Protein AF-A0AB38CZT7-F1 (afdb_monomer)

Radius of gyration: 13.35 Å; Cα contacts (8 Å, |Δi|>4): 148; chains: 1; bounding box: 28×31×40 Å

Foldseek 3Di:
DDPPFLWDKQDPPPPPVVPVFDFFRDRLGPDTLPPFDWAFLPDVVNPGDPDPQGTTGHHPVVNCCDVPVQKHWDQDPVRMIIIGHNDSDDDRDD

Organism: NCBI:txid1185650

Structure (mmCIF, N/CA/C/O backbone):
data_AF-A0AB38CZT7-F1
#
_entry.id   AF-A0AB38CZT7-F1
#
loop_
_atom_site.group_PDB
_atom_site.id
_atom_site.type_symbol
_atom_site.label_atom_id
_atom_site.label_alt_id
_atom_site.label_comp_id
_atom_site.label_asym_id
_atom_site.label_entity_id
_atom_site.label_seq_id
_atom_site.pdbx_PDB_ins_code
_atom_site.Cartn_x
_atom_site.Cartn_y
_atom_site.Cartn_z
_atom_site.occupancy
_atom_site.B_iso_or_equiv
_atom_site.auth_seq_id
_atom_site.auth_comp_id
_atom_site.auth_asym_id
_atom_site.auth_atom_id
_atom_site.pdbx_PDB_model_num
ATOM 1 N N . MET A 1 1 ? 4.112 19.733 -20.631 1.00 42.00 1 MET A N 1
ATOM 2 C CA . MET A 1 1 ? 4.088 19.901 -19.166 1.00 42.00 1 MET A CA 1
ATOM 3 C C . MET A 1 1 ? 2.658 20.167 -18.732 1.00 42.00 1 MET A C 1
ATOM 5 O O . MET A 1 1 ? 2.073 21.084 -19.278 1.00 42.00 1 MET A O 1
ATOM 9 N N . ASP A 1 2 ? 2.130 19.338 -17.829 1.00 39.62 2 ASP A N 1
ATOM 10 C CA . ASP A 1 2 ? 1.063 19.597 -16.837 1.00 39.62 2 ASP A CA 1
ATOM 11 C C . ASP A 1 2 ? 0.280 18.290 -16.600 1.00 39.62 2 ASP A C 1
ATOM 13 O O . ASP A 1 2 ? -0.685 17.963 -17.284 1.00 39.62 2 ASP A O 1
ATOM 17 N N . ARG A 1 3 ? 0.785 17.480 -15.660 1.00 36.97 3 ARG A N 1
ATOM 18 C CA . ARG A 1 3 ? 0.171 16.230 -15.185 1.00 36.97 3 ARG A CA 1
ATOM 19 C C . ARG A 1 3 ? -0.584 16.511 -13.885 1.00 36.97 3 ARG A C 1
ATOM 21 O O . ARG A 1 3 ? -0.218 15.980 -12.832 1.00 36.97 3 ARG A O 1
ATOM 28 N N . ARG A 1 4 ? -1.608 17.364 -13.932 1.00 40.72 4 ARG A N 1
ATOM 29 C CA . ARG A 1 4 ? -2.534 17.557 -12.807 1.00 40.72 4 ARG A CA 1
ATOM 30 C C . ARG A 1 4 ? -3.369 16.289 -12.594 1.00 40.72 4 ARG A C 1
ATOM 32 O O . ARG A 1 4 ? -4.474 16.143 -13.089 1.00 40.72 4 ARG A O 1
ATOM 39 N N . ILE A 1 5 ? -2.776 15.342 -11.872 1.00 49.50 5 ILE A N 1
ATOM 40 C CA . ILE A 1 5 ? -3.461 14.231 -11.212 1.00 49.50 5 ILE A CA 1
ATOM 41 C C . ILE A 1 5 ? -4.143 14.837 -9.976 1.00 49.50 5 ILE A C 1
ATOM 43 O O . ILE A 1 5 ? -3.461 15.577 -9.261 1.00 49.50 5 ILE A O 1
ATOM 47 N N . PRO A 1 6 ? -5.419 14.555 -9.673 1.00 49.69 6 PRO A N 1
ATOM 48 C CA . PRO A 1 6 ? -5.980 14.863 -8.361 1.00 49.69 6 PRO A CA 1
ATOM 49 C C . PRO A 1 6 ? -5.228 14.017 -7.322 1.00 49.69 6 PRO A C 1
ATOM 51 O O . PRO A 1 6 ? -5.502 12.836 -7.117 1.00 49.69 6 PRO A O 1
ATOM 54 N N . ARG A 1 7 ? -4.157 14.595 -6.767 1.00 56.59 7 ARG A N 1
ATOM 55 C CA . ARG A 1 7 ? -3.219 13.940 -5.853 1.00 56.59 7 ARG A CA 1
ATOM 56 C C . ARG A 1 7 ? -3.835 13.920 -4.468 1.00 56.59 7 ARG A C 1
ATOM 58 O O . ARG A 1 7 ? -4.012 14.976 -3.867 1.00 56.59 7 ARG A O 1
ATOM 65 N N . VAL A 1 8 ? -4.066 12.732 -3.927 1.00 67.94 8 VAL A N 1
ATOM 66 C CA . VAL A 1 8 ? -4.300 12.593 -2.491 1.00 67.94 8 VAL A CA 1
ATOM 67 C C . VAL A 1 8 ? -2.992 12.122 -1.881 1.00 67.94 8 VAL A C 1
ATOM 69 O O . VAL A 1 8 ? -2.570 10.981 -2.054 1.00 67.94 8 VAL A O 1
ATOM 72 N N . THR A 1 9 ? -2.287 13.026 -1.213 1.00 63.78 9 THR A N 1
ATOM 73 C CA . THR A 1 9 ? -1.032 12.676 -0.547 1.00 63.78 9 THR A CA 1
ATOM 74 C C . THR A 1 9 ? -1.342 11.982 0.770 1.00 63.78 9 THR A C 1
ATOM 76 O O . THR A 1 9 ? -2.010 12.563 1.628 1.00 63.78 9 THR A O 1
ATOM 79 N N . ALA A 1 10 ? -0.801 10.788 0.982 1.00 65.44 10 ALA A N 1
ATOM 80 C CA . ALA A 1 10 ? -0.730 10.194 2.307 1.00 65.44 10 ALA A CA 1
ATOM 81 C C . ALA A 1 10 ? 0.401 10.858 3.101 1.00 65.44 10 ALA A C 1
ATOM 83 O O . ALA A 1 10 ? 1.476 10.293 3.335 1.00 65.44 10 ALA A O 1
ATOM 84 N N . ARG A 1 11 ? 0.165 12.101 3.517 1.00 62.25 11 ARG A N 1
ATOM 85 C CA . ARG A 1 11 ? 0.960 12.701 4.587 1.00 62.25 11 ARG A CA 1
ATOM 86 C C . ARG A 1 11 ? 0.550 12.024 5.898 1.00 62.25 11 ARG A C 1
ATOM 88 O O . ARG A 1 11 ? -0.605 11.608 6.015 1.00 62.25 11 ARG A O 1
ATOM 95 N N . PRO A 1 12 ? 1.465 11.869 6.866 1.00 54.88 12 PRO A N 1
ATOM 96 C CA . PRO A 1 12 ? 1.056 11.561 8.229 1.00 54.88 12 PRO A CA 1
ATOM 97 C C . PRO A 1 12 ? -0.078 12.514 8.619 1.00 54.88 12 PRO A C 1
ATOM 99 O O . PRO A 1 12 ? 0.006 13.712 8.332 1.00 54.88 12 PRO A O 1
ATOM 102 N N . VAL A 1 13 ? -1.154 11.986 9.201 1.00 52.12 13 VAL A N 1
ATOM 103 C CA . VAL A 1 13 ? -2.222 12.821 9.764 1.00 52.12 13 VAL A CA 1
ATOM 104 C C . VAL A 1 13 ? -1.571 13.869 10.685 1.00 52.12 13 VAL A C 1
ATOM 106 O O . VAL A 1 13 ? -0.798 13.475 11.563 1.00 52.12 13 VAL A O 1
ATOM 109 N N . PRO A 1 14 ? -1.820 15.182 10.493 1.00 47.34 14 PRO A N 1
ATOM 110 C CA . PRO A 1 14 ? -1.045 16.244 11.145 1.00 47.34 14 PRO A CA 1
ATOM 111 C C . PRO A 1 14 ? -1.057 16.248 12.681 1.00 47.34 14 PRO A C 1
ATOM 113 O O . PRO A 1 14 ? -0.303 17.012 13.272 1.00 47.34 14 PRO A O 1
ATOM 116 N N . TRP A 1 15 ? -1.888 15.432 13.340 1.00 45.81 15 TRP A N 1
ATOM 117 C CA . TRP A 1 15 ? -2.097 15.492 14.789 1.00 45.81 15 TRP A CA 1
ATOM 118 C C . TRP A 1 15 ? -1.529 14.306 15.602 1.00 45.81 15 TRP A C 1
ATOM 120 O O . TRP A 1 15 ? -1.562 14.373 16.826 1.00 45.81 15 TRP A O 1
ATOM 130 N N . THR A 1 16 ? -0.960 13.248 14.990 1.00 45.69 16 THR A N 1
ATOM 131 C CA . THR A 1 16 ? -0.587 12.006 15.729 1.00 45.69 16 THR A CA 1
ATOM 132 C C . THR A 1 16 ? 0.815 11.437 15.500 1.00 45.69 16 THR A C 1
ATOM 134 O O . THR A 1 16 ? 1.050 10.281 15.839 1.00 45.69 16 THR A O 1
ATOM 137 N N . ALA A 1 17 ? 1.789 12.194 14.991 1.00 53.81 17 ALA A N 1
ATOM 138 C CA . ALA A 1 17 ? 3.187 11.756 15.150 1.00 53.81 17 ALA A CA 1
ATOM 139 C C . ALA A 1 17 ? 3.684 11.911 16.611 1.00 53.81 17 ALA A C 1
ATOM 141 O O . ALA A 1 17 ? 4.735 11.386 16.965 1.00 53.81 17 ALA A O 1
ATOM 142 N N . SER A 1 18 ? 2.916 12.587 17.478 1.00 50.94 18 SER A N 1
ATOM 143 C CA . SER A 1 18 ? 3.332 12.992 18.830 1.00 50.94 18 SER A CA 1
ATOM 144 C C . SER A 1 18 ? 3.294 11.899 19.910 1.00 50.94 18 SER A C 1
ATOM 146 O O . SER A 1 18 ? 3.763 12.151 21.013 1.00 50.94 18 SER A O 1
ATOM 148 N N . PHE A 1 19 ? 2.784 10.694 19.623 1.00 58.78 19 PHE A N 1
ATOM 149 C CA . PHE A 1 19 ? 2.710 9.585 20.598 1.00 58.78 19 PHE A CA 1
ATOM 150 C C . PHE A 1 19 ? 3.514 8.338 20.193 1.00 58.78 19 PHE A C 1
ATOM 152 O O . PHE A 1 19 ? 3.318 7.269 20.761 1.00 58.78 19 PHE A O 1
ATOM 159 N N . GLY A 1 20 ? 4.397 8.438 19.191 1.00 67.56 20 GLY A N 1
ATOM 160 C CA . GLY A 1 20 ? 5.231 7.309 18.750 1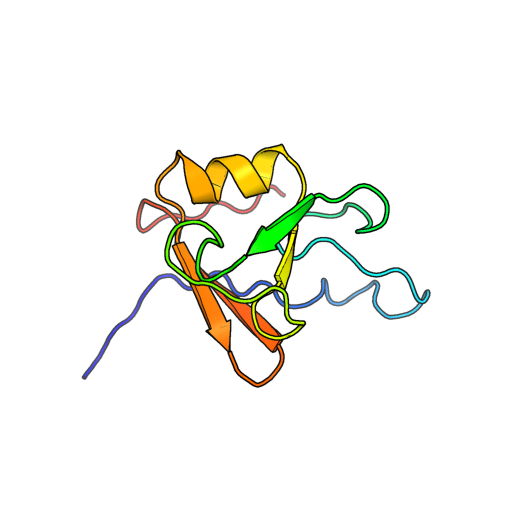.00 67.56 20 GLY A CA 1
ATOM 161 C C . GLY A 1 20 ? 4.478 6.185 18.023 1.00 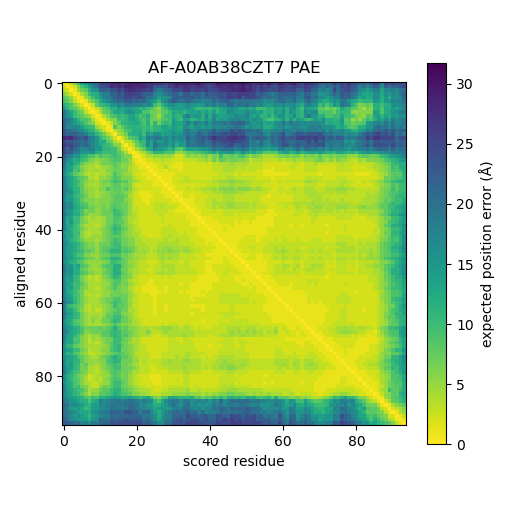67.56 20 GLY A C 1
ATOM 162 O O . GLY A 1 20 ? 5.080 5.174 17.674 1.00 67.56 20 GLY A O 1
ATOM 163 N N . VAL A 1 21 ? 3.180 6.356 17.752 1.00 76.12 21 VAL A N 1
ATOM 164 C CA . VAL A 1 21 ? 2.368 5.375 17.022 1.00 76.12 21 VAL A CA 1
ATOM 165 C C . VAL A 1 21 ? 2.501 5.604 15.520 1.00 76.12 21 VAL A C 1
ATOM 167 O O . VAL A 1 21 ? 2.154 6.665 14.995 1.00 76.12 21 VAL A O 1
ATOM 170 N N . VAL A 1 22 ? 2.967 4.581 14.807 1.00 83.00 22 VAL A N 1
ATOM 171 C CA . VAL A 1 22 ? 2.999 4.583 13.342 1.00 83.00 22 VAL A CA 1
ATOM 172 C C . VAL A 1 22 ? 1.586 4.341 12.814 1.00 83.00 22 VAL A C 1
ATOM 174 O O . VAL A 1 22 ? 0.935 3.361 13.171 1.00 83.00 22 VAL A O 1
ATOM 177 N N . MET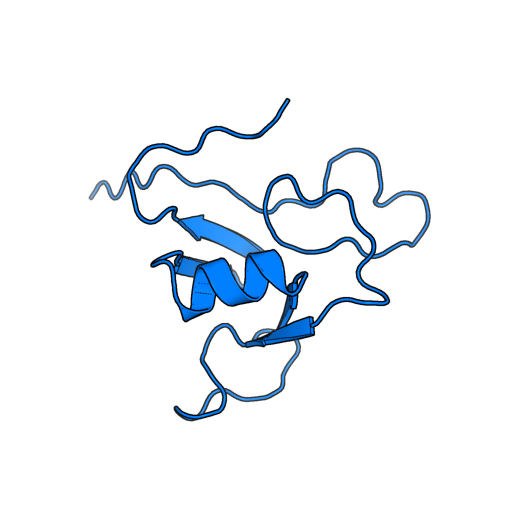 A 1 23 ? 1.110 5.227 11.940 1.00 86.25 23 MET A N 1
ATOM 178 C CA . MET A 1 23 ? -0.213 5.124 11.319 1.00 86.25 23 MET A CA 1
ATOM 179 C C . MET A 1 23 ? -0.141 4.447 9.949 1.00 86.25 23 MET A C 1
ATOM 181 O O . MET A 1 23 ? 0.874 4.517 9.247 1.00 86.25 23 MET A O 1
ATOM 185 N N . ARG A 1 24 ? -1.246 3.820 9.534 1.00 91.62 24 ARG A N 1
ATOM 186 C CA . ARG A 1 24 ? -1.386 3.268 8.177 1.00 91.62 24 ARG A CA 1
ATOM 187 C C . ARG A 1 24 ? -1.307 4.380 7.127 1.00 91.62 24 ARG A C 1
ATOM 189 O O . ARG A 1 24 ? -1.748 5.504 7.344 1.00 91.62 24 ARG A O 1
ATOM 196 N N . ARG A 1 25 ? -0.747 4.056 5.961 1.00 91.31 25 ARG A N 1
ATOM 197 C CA . ARG A 1 25 ? -0.2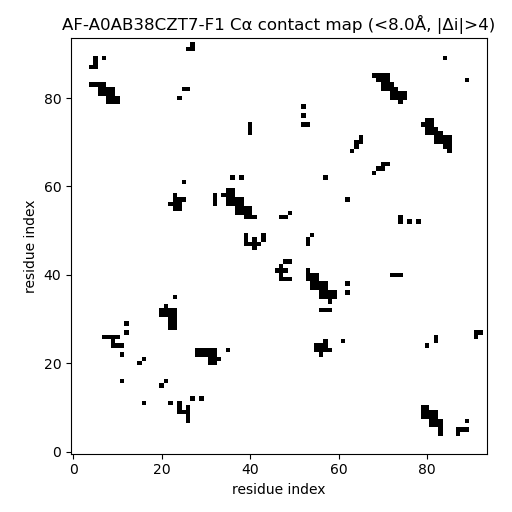99 5.032 4.953 1.00 91.31 25 ARG A CA 1
ATOM 198 C C . ARG A 1 25 ? -1.319 5.303 3.838 1.00 91.31 25 ARG A C 1
ATOM 200 O O . ARG A 1 25 ? -0.954 5.888 2.824 1.00 91.31 25 ARG A O 1
ATOM 207 N N . PHE A 1 26 ? -2.581 4.900 3.998 1.00 90.94 26 PHE A N 1
ATOM 208 C CA . PHE A 1 26 ? -3.650 5.269 3.060 1.00 90.94 26 PHE A CA 1
ATOM 209 C C . PHE A 1 26 ? -4.329 6.579 3.502 1.00 90.94 26 PHE A C 1
ATOM 211 O O . PHE A 1 26 ? -4.579 6.735 4.702 1.00 90.94 26 PHE A O 1
ATOM 218 N N . PRO A 1 27 ? -4.670 7.508 2.588 1.00 87.12 27 PRO A N 1
ATOM 219 C CA . PRO A 1 27 ? -5.300 8.772 2.956 1.00 87.12 27 PRO A CA 1
ATOM 220 C C . PRO A 1 27 ? -6.625 8.579 3.704 1.00 87.12 27 PRO A C 1
ATOM 222 O O . PRO A 1 27 ? -7.484 7.816 3.272 1.00 87.12 27 PRO A O 1
ATOM 225 N N . GLY A 1 28 ? -6.794 9.275 4.831 1.00 81.81 28 GLY A N 1
ATOM 226 C CA . GLY A 1 28 ? -7.999 9.172 5.666 1.00 81.81 28 GLY A CA 1
ATOM 227 C C . GLY A 1 28 ? -8.076 7.913 6.540 1.00 81.81 28 GLY A C 1
ATOM 228 O O . GLY A 1 28 ? -9.063 7.717 7.242 1.00 81.81 28 GLY A O 1
ATOM 229 N N . CYS A 1 29 ? -7.055 7.049 6.546 1.00 85.50 29 CYS A N 1
ATOM 230 C CA . CYS A 1 29 ? -7.003 5.932 7.485 1.00 85.50 29 CYS A CA 1
ATOM 231 C C . CYS A 1 29 ? -6.480 6.400 8.852 1.00 85.50 29 CYS A C 1
ATOM 233 O O . CYS A 1 29 ? -5.344 6.847 8.966 1.00 85.50 29 CYS A O 1
ATOM 235 N N . SER A 1 30 ? -7.296 6.254 9.896 1.00 84.56 30 SER A N 1
ATOM 236 C CA . SER A 1 30 ? -6.978 6.653 11.277 1.00 84.56 30 SER A CA 1
ATOM 237 C C . SER A 1 30 ? -6.542 5.486 12.175 1.00 84.56 30 SER A C 1
ATOM 239 O O . SER A 1 30 ? -6.599 5.585 13.396 1.00 84.56 30 SER A O 1
ATOM 241 N N . GLN A 1 31 ? -6.150 4.352 11.586 1.00 86.62 31 GLN A N 1
ATOM 242 C CA . GLN A 1 31 ? -5.831 3.126 12.325 1.00 86.62 31 GLN A CA 1
ATOM 243 C C . GLN A 1 31 ? -4.308 2.933 12.487 1.00 86.62 31 GLN A C 1
ATOM 245 O O . GLN A 1 31 ? -3.573 3.191 11.523 1.00 86.62 31 GLN A O 1
ATOM 250 N N . PRO A 1 32 ? -3.833 2.413 13.639 1.00 89.62 32 PRO A N 1
ATOM 251 C CA . PRO A 1 32 ? -2.425 2.075 13.856 1.00 89.62 32 PRO A CA 1
ATOM 252 C C . PRO A 1 32 ? -1.892 1.018 12.877 1.00 89.62 32 PRO A C 1
ATOM 254 O O . PRO A 1 32 ? -2.630 0.162 12.370 1.00 89.62 32 PRO A O 1
ATOM 257 N N . ALA A 1 33 ? -0.587 1.062 12.618 1.00 91.06 33 ALA A N 1
ATOM 258 C CA . ALA A 1 33 ? 0.106 0.150 11.712 1.00 91.06 33 ALA A CA 1
ATOM 259 C C . ALA A 1 33 ? 0.378 -1.246 12.306 1.00 91.06 33 ALA A C 1
ATOM 261 O O . ALA A 1 33 ? 0.706 -2.151 11.552 1.00 91.06 33 ALA A O 1
ATOM 262 N N . GLU A 1 34 ? 0.208 -1.446 13.617 1.00 91.19 34 GLU A N 1
ATOM 263 C CA . GLU A 1 34 ? 0.559 -2.694 14.327 1.00 91.19 34 GLU A CA 1
ATOM 264 C C . GLU A 1 34 ? -0.101 -3.955 13.750 1.00 91.19 34 GLU A C 1
ATOM 266 O O . GLU A 1 34 ? 0.502 -5.021 13.716 1.00 91.19 34 GLU A O 1
ATOM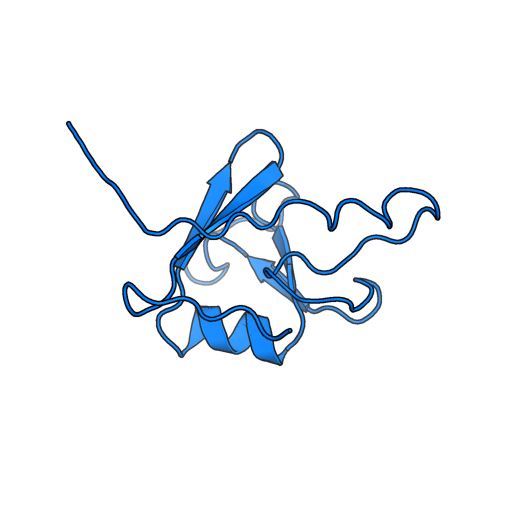 271 N N . SER A 1 35 ? -1.335 -3.826 13.264 1.00 90.62 35 SER A N 1
ATOM 272 C CA . SER A 1 35 ? -2.112 -4.910 12.643 1.00 90.62 35 SER A CA 1
ATOM 273 C C . SER A 1 35 ? -2.297 -4.717 11.134 1.00 90.62 35 SER A C 1
ATOM 275 O O . SER A 1 35 ? -3.279 -5.177 10.549 1.00 90.62 35 SER A O 1
ATOM 277 N N . ALA A 1 36 ? -1.422 -3.933 10.506 1.00 93.50 36 ALA A N 1
ATOM 278 C CA . ALA A 1 36 ? -1.471 -3.668 9.077 1.00 93.50 36 ALA A CA 1
ATOM 279 C C . ALA A 1 36 ? -0.790 -4.784 8.270 1.00 93.50 36 ALA A C 1
ATOM 281 O O . ALA A 1 36 ? 0.150 -5.426 8.730 1.00 93.50 36 ALA A O 1
ATOM 282 N N . ASP A 1 37 ? -1.234 -4.951 7.029 1.00 93.69 37 ASP A N 1
ATOM 283 C CA . ASP A 1 37 ? -0.470 -5.659 6.014 1.00 93.69 37 ASP A CA 1
ATOM 284 C C . ASP A 1 37 ? 0.692 -4.760 5.552 1.00 93.69 37 ASP A C 1
ATOM 286 O O . ASP A 1 37 ? 0.520 -3.547 5.373 1.00 93.69 37 ASP A O 1
ATOM 290 N N . LEU A 1 38 ? 1.865 -5.356 5.327 1.00 94.44 38 LEU A N 1
ATOM 291 C CA . LEU A 1 38 ? 2.961 -4.695 4.622 1.00 94.44 38 LEU A CA 1
ATOM 292 C C . LEU A 1 38 ? 2.773 -4.898 3.120 1.00 94.44 38 LEU A C 1
ATOM 294 O O . LEU A 1 38 ? 2.775 -6.025 2.631 1.00 94.44 38 LEU A O 1
ATOM 298 N N . ASP A 1 39 ? 2.583 -3.792 2.414 1.00 94.88 39 ASP A N 1
ATOM 299 C CA . ASP A 1 39 ? 2.231 -3.764 1.000 1.00 94.88 39 ASP A CA 1
ATOM 300 C C . ASP A 1 39 ? 3.390 -3.212 0.158 1.00 94.88 39 ASP A C 1
ATOM 302 O O . ASP A 1 39 ? 3.949 -2.156 0.473 1.00 94.88 39 ASP A O 1
ATOM 306 N N . HIS A 1 40 ? 3.750 -3.939 -0.905 1.00 95.19 40 HIS A N 1
ATOM 307 C CA . HIS A 1 40 ? 4.851 -3.581 -1.802 1.00 95.19 40 HIS A CA 1
ATOM 308 C C . HIS A 1 40 ? 4.405 -2.622 -2.912 1.00 95.19 40 HIS A C 1
ATOM 310 O O . HIS A 1 40 ? 3.511 -2.978 -3.679 1.00 95.19 40 HIS A O 1
ATOM 316 N N . SER A 1 41 ? 5.059 -1.467 -3.095 1.00 92.94 41 SER A N 1
ATOM 317 C CA . SER A 1 41 ? 4.837 -0.548 -4.234 1.00 92.94 41 SER A CA 1
ATOM 318 C C . SER A 1 41 ? 4.993 -1.262 -5.574 1.00 92.94 41 SER A C 1
ATOM 320 O O . SER A 1 41 ? 4.107 -1.203 -6.425 1.00 92.94 41 SER A O 1
ATOM 322 N N . ILE A 1 42 ? 6.111 -1.968 -5.731 1.00 93.94 42 ILE A N 1
ATOM 323 C CA . ILE A 1 42 ? 6.386 -2.900 -6.819 1.00 93.94 42 ILE A CA 1
ATOM 324 C C . ILE A 1 42 ? 6.080 -4.295 -6.274 1.00 93.94 42 ILE A C 1
ATOM 326 O O . ILE A 1 42 ? 6.790 -4.732 -5.367 1.00 93.94 42 ILE A O 1
ATOM 330 N N . PRO A 1 43 ? 5.055 -5.003 -6.782 1.00 94.06 43 PRO A N 1
ATOM 331 C CA . PRO A 1 43 ? 4.683 -6.308 -6.256 1.00 94.06 43 PRO A CA 1
ATOM 332 C C . PRO A 1 43 ? 5.853 -7.292 -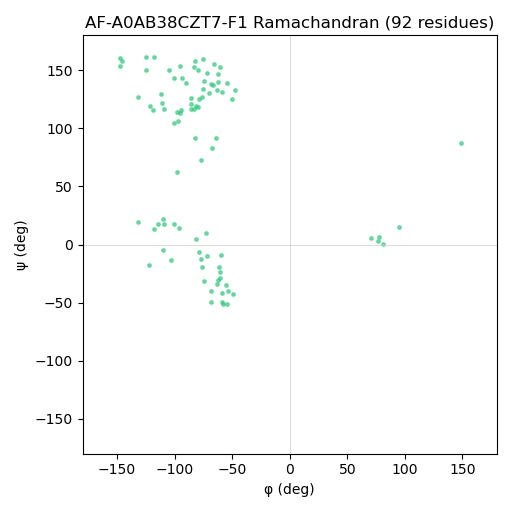6.241 1.00 94.06 43 PRO A C 1
ATOM 334 O O . PRO A 1 43 ? 6.604 -7.406 -7.212 1.00 94.06 43 PRO A O 1
ATOM 337 N N . TYR A 1 44 ? 5.959 -8.062 -5.158 1.00 94.38 44 TYR A N 1
ATOM 338 C CA . TYR A 1 44 ? 6.995 -9.085 -5.014 1.00 94.38 44 TYR A CA 1
ATOM 339 C C . TYR A 1 44 ? 7.010 -10.071 -6.196 1.00 94.38 44 TYR A C 1
ATOM 341 O O . TYR A 1 44 ? 8.066 -10.392 -6.733 1.00 94.38 44 TYR A O 1
ATOM 349 N N . ALA A 1 45 ? 5.826 -10.468 -6.678 1.00 94.44 45 ALA A N 1
ATOM 350 C CA . ALA A 1 45 ? 5.659 -11.403 -7.793 1.00 94.44 45 ALA A CA 1
ATOM 351 C C . ALA A 1 45 ? 6.257 -10.926 -9.131 1.00 94.44 45 ALA A C 1
ATOM 353 O O . ALA A 1 45 ? 6.491 -11.751 -10.010 1.00 94.44 45 ALA A O 1
ATOM 354 N N . ILE A 1 46 ? 6.505 -9.621 -9.295 1.00 95.69 46 ILE A N 1
ATOM 355 C CA . ILE A 1 46 ? 7.135 -9.054 -10.499 1.00 95.69 46 ILE A CA 1
ATOM 356 C C . ILE A 1 46 ? 8.567 -8.563 -10.239 1.00 95.69 46 ILE A C 1
ATOM 358 O O . ILE A 1 46 ? 9.099 -7.776 -11.017 1.00 95.69 46 ILE A O 1
ATOM 362 N N . GLY A 1 47 ? 9.189 -9.016 -9.146 1.00 95.88 47 GLY A N 1
ATOM 363 C CA . GLY A 1 47 ? 10.575 -8.693 -8.803 1.00 95.88 47 GLY A CA 1
ATOM 364 C C . GLY A 1 47 ? 10.743 -7.510 -7.850 1.00 95.88 47 GLY A C 1
ATOM 365 O O . GLY A 1 47 ? 11.848 -6.995 -7.717 1.00 95.88 47 GLY A O 1
ATOM 366 N N . GLY A 1 48 ? 9.684 -7.058 -7.174 1.00 96.38 48 GLY A N 1
ATOM 367 C CA . GLY A 1 48 ? 9.809 -6.043 -6.129 1.00 96.38 48 GLY A CA 1
ATOM 368 C C . GLY A 1 48 ? 10.499 -6.576 -4.872 1.00 96.38 48 GLY A C 1
ATOM 369 O O . GLY A 1 48 ? 10.115 -7.612 -4.333 1.00 96.38 48 GLY A O 1
ATOM 370 N N . HIS A 1 49 ? 11.503 -5.859 -4.368 1.00 96.19 49 HIS A N 1
ATOM 371 C CA . HIS A 1 49 ? 12.252 -6.277 -3.181 1.00 96.19 49 HIS A CA 1
ATOM 372 C C . HIS A 1 49 ? 11.496 -5.951 -1.887 1.00 96.19 49 HIS A C 1
ATOM 374 O O . HIS A 1 49 ? 10.749 -4.978 -1.809 1.00 96.19 49 HIS A O 1
ATOM 380 N N . THR A 1 50 ? 11.706 -6.750 -0.843 1.00 95.94 50 THR A N 1
ATOM 381 C CA . THR A 1 50 ? 11.196 -6.455 0.503 1.00 95.94 50 THR A CA 1
ATOM 382 C C . THR A 1 50 ? 12.148 -5.476 1.186 1.00 95.94 50 THR A C 1
ATOM 384 O O . THR A 1 50 ? 13.131 -5.883 1.800 1.00 95.94 50 THR A O 1
ATOM 387 N N . SER A 1 51 ? 11.875 -4.181 1.042 1.00 92.19 51 SER A N 1
ATOM 388 C CA . SER A 1 51 ? 12.716 -3.090 1.543 1.00 92.19 51 SER A CA 1
ATOM 389 C C . SER A 1 51 ? 11.869 -1.896 1.989 1.00 92.19 51 SER A C 1
ATOM 391 O O . SER A 1 51 ? 10.716 -1.755 1.585 1.00 92.19 51 SER A O 1
ATOM 393 N N . ALA A 1 52 ? 12.413 -1.042 2.860 1.00 88.50 52 ALA A N 1
ATOM 394 C CA . ALA A 1 52 ? 11.663 0.068 3.461 1.00 88.50 52 ALA A CA 1
ATOM 395 C C . ALA A 1 52 ? 11.151 1.095 2.429 1.00 88.50 52 ALA A C 1
ATOM 397 O O . ALA A 1 52 ? 10.098 1.695 2.619 1.00 88.50 52 ALA A O 1
ATOM 398 N N . ASP A 1 53 ? 11.873 1.267 1.325 1.00 88.06 53 ASP A N 1
ATOM 399 C CA . ASP A 1 53 ? 11.509 2.113 0.185 1.00 88.06 53 ASP A CA 1
ATOM 400 C C . ASP A 1 53 ? 10.431 1.488 -0.713 1.00 88.06 53 ASP A C 1
ATOM 402 O O . ASP A 1 53 ? 9.742 2.207 -1.435 1.00 88.06 53 ASP A O 1
ATOM 406 N N . ASN A 1 54 ? 10.237 0.167 -0.640 1.00 93.31 54 ASN A N 1
ATOM 407 C CA . ASN A 1 54 ? 9.199 -0.536 -1.387 1.00 93.31 54 ASN A CA 1
ATOM 408 C C . ASN A 1 54 ? 7.984 -0.915 -0.525 1.00 93.31 54 ASN A C 1
ATOM 410 O O . ASN A 1 54 ? 6.957 -1.276 -1.084 1.00 93.31 54 ASN A O 1
ATOM 414 N N . LEU A 1 55 ? 8.056 -0.843 0.807 1.00 93.94 55 LEU A N 1
ATOM 415 C CA . LEU A 1 55 ? 6.978 -1.262 1.707 1.00 93.94 55 LEU A CA 1
ATOM 416 C C . LEU A 1 55 ? 6.212 -0.088 2.324 1.00 93.94 55 LEU A C 1
ATOM 418 O O . LEU A 1 55 ? 6.761 0.975 2.617 1.00 93.94 55 LEU A O 1
ATOM 422 N N . LYS A 1 56 ? 4.928 -0.323 2.613 1.00 93.06 56 LYS A N 1
ATOM 423 C CA . LYS A 1 56 ? 4.090 0.560 3.434 1.00 93.06 56 LYS A CA 1
ATOM 424 C C . LYS A 1 56 ? 3.057 -0.224 4.242 1.00 93.06 56 LYS A C 1
ATOM 426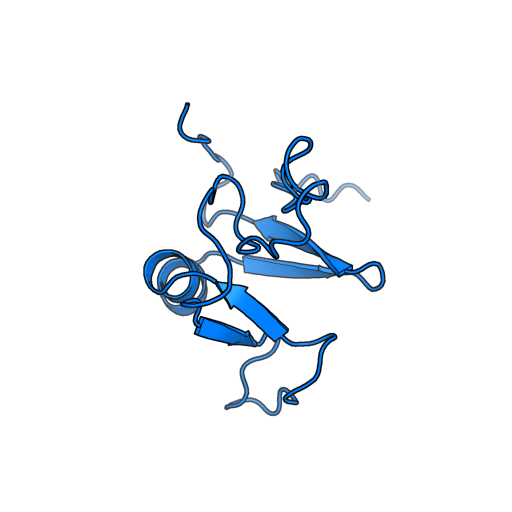 O O . LYS A 1 56 ? 2.617 -1.294 3.837 1.00 93.06 56 LYS A O 1
ATOM 431 N N . ALA A 1 57 ? 2.631 0.336 5.369 1.00 94.44 57 ALA A N 1
ATOM 432 C CA . ALA A 1 57 ? 1.582 -0.256 6.194 1.00 94.44 57 ALA A CA 1
ATOM 433 C C . ALA A 1 57 ? 0.185 0.110 5.663 1.00 94.44 57 ALA A C 1
ATOM 435 O O . ALA A 1 57 ? -0.201 1.284 5.699 1.00 94.44 57 ALA A O 1
ATOM 436 N N . LEU A 1 58 ? -0.598 -0.882 5.230 1.00 94.38 58 LEU A N 1
ATOM 437 C CA . LEU A 1 58 ? -1.993 -0.731 4.799 1.00 94.38 58 LEU A CA 1
ATOM 438 C C . LEU A 1 58 ? -2.915 -1.669 5.574 1.00 94.38 58 LEU A C 1
ATOM 440 O O . LEU A 1 58 ? -2.540 -2.762 5.968 1.00 94.38 58 LEU A O 1
ATOM 444 N N . CYS A 1 59 ? -4.171 -1.274 5.777 1.00 93.12 59 CYS A N 1
ATOM 445 C CA . CYS A 1 59 ? -5.162 -2.246 6.233 1.00 93.12 59 CYS A CA 1
ATOM 446 C C . CYS A 1 59 ? -5.568 -3.158 5.075 1.00 93.12 59 CYS A C 1
ATOM 448 O O . CYS A 1 59 ? -5.495 -2.740 3.917 1.00 93.12 59 CYS A O 1
ATOM 450 N N . ARG A 1 60 ? -6.120 -4.335 5.385 1.00 93.94 60 ARG A N 1
ATOM 451 C CA . ARG A 1 60 ? -6.618 -5.271 4.368 1.00 93.94 60 ARG A CA 1
ATOM 452 C C . ARG A 1 60 ? -7.541 -4.613 3.339 1.00 93.94 60 ARG A C 1
ATOM 454 O O . ARG A 1 60 ? -7.383 -4.843 2.147 1.00 93.94 60 ARG A O 1
ATOM 461 N N . LYS A 1 61 ? -8.457 -3.739 3.778 1.00 93.12 61 LYS A N 1
ATOM 462 C CA . LYS A 1 61 ? -9.341 -2.974 2.880 1.00 93.12 61 LYS A CA 1
ATOM 463 C C . LYS A 1 61 ? -8.544 -2.130 1.879 1.00 93.12 61 LYS A C 1
ATOM 465 O O . LYS A 1 61 ? -8.805 -2.206 0.686 1.00 93.12 61 LYS A O 1
ATOM 470 N N . HIS A 1 62 ? -7.588 -1.329 2.347 1.00 93.81 62 HIS A N 1
ATOM 471 C CA . HIS A 1 62 ? -6.823 -0.416 1.490 1.00 93.81 62 HIS A CA 1
ATOM 472 C C . HIS A 1 62 ? -5.777 -1.137 0.633 1.00 93.81 62 HIS A C 1
ATOM 474 O O . HIS A 1 62 ? -5.551 -0.730 -0.501 1.00 93.81 62 HIS A O 1
ATOM 480 N N . HIS A 1 63 ? -5.209 -2.239 1.125 1.00 94.94 63 HIS A N 1
ATOM 481 C CA . HIS A 1 63 ? -4.393 -3.139 0.313 1.00 94.94 63 HIS A CA 1
ATOM 482 C C . HIS A 1 63 ? -5.219 -3.674 -0.872 1.00 94.94 63 HIS A C 1
ATOM 484 O O . HIS A 1 63 ? -4.821 -3.521 -2.022 1.00 94.94 63 HIS A O 1
ATOM 490 N N . LEU A 1 64 ? -6.435 -4.180 -0.632 1.00 93.94 64 LEU A N 1
ATOM 491 C CA . LEU A 1 64 ? -7.307 -4.662 -1.712 1.00 93.94 64 LEU A CA 1
ATOM 492 C C . LEU A 1 64 ? -7.726 -3.561 -2.697 1.00 93.94 64 LEU A C 1
ATOM 494 O O . LEU A 1 64 ? -7.844 -3.839 -3.890 1.00 93.94 64 LEU A O 1
ATOM 498 N N . LEU A 1 65 ? -7.907 -2.316 -2.238 1.00 93.12 65 LEU A N 1
ATOM 499 C CA . LEU A 1 65 ? -8.199 -1.196 -3.139 1.00 93.12 65 LEU A CA 1
ATOM 500 C C . LEU A 1 65 ? -7.092 -0.994 -4.183 1.00 93.12 65 LEU A C 1
ATOM 502 O O . LEU A 1 65 ? -7.390 -0.766 -5.358 1.00 93.12 65 LEU A O 1
ATOM 506 N N . LYS A 1 66 ? -5.830 -1.104 -3.761 1.00 91.88 66 LYS A N 1
ATOM 507 C CA . LYS A 1 66 ? -4.665 -1.041 -4.646 1.00 91.88 66 LYS A CA 1
ATOM 508 C C . LYS A 1 66 ? -4.588 -2.260 -5.561 1.00 91.88 66 LYS A C 1
ATOM 510 O O . LYS A 1 66 ? -4.448 -2.105 -6.770 1.00 91.88 66 LYS A O 1
ATOM 515 N N . THR A 1 67 ? -4.708 -3.459 -4.997 1.00 91.25 67 THR A N 1
ATOM 516 C CA . THR A 1 67 ? -4.502 -4.707 -5.745 1.00 91.25 67 THR A CA 1
ATOM 517 C C . THR A 1 67 ? -5.594 -4.956 -6.781 1.00 91.25 67 THR A C 1
ATOM 519 O O . THR A 1 67 ? -5.298 -5.395 -7.889 1.00 91.25 67 THR A O 1
ATOM 522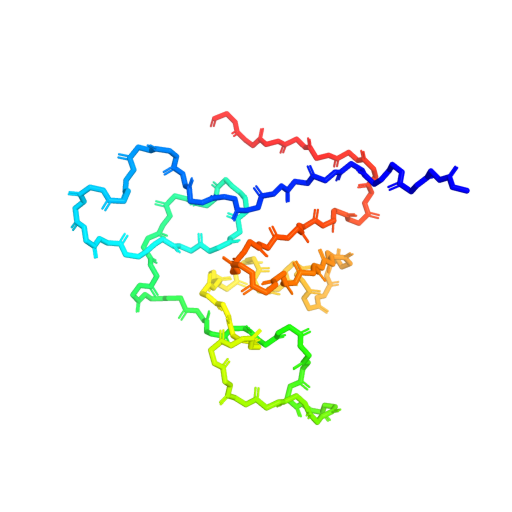 N N . CYS A 1 68 ? -6.853 -4.666 -6.445 1.00 92.38 68 CYS A N 1
ATOM 523 C CA . CYS A 1 68 ? -8.002 -5.129 -7.226 1.00 92.38 68 CYS A CA 1
ATOM 524 C C . CYS A 1 68 ? -8.911 -4.004 -7.733 1.00 92.38 68 CYS A C 1
ATOM 526 O O . CYS A 1 68 ? -9.716 -4.245 -8.629 1.00 92.38 68 CYS A O 1
ATOM 528 N N . CYS A 1 69 ? -8.834 -2.791 -7.175 1.00 90.12 69 CYS A N 1
ATOM 529 C CA . CYS A 1 69 ? -9.833 -1.745 -7.433 1.00 90.12 69 CYS A CA 1
ATOM 530 C C . CYS A 1 69 ? -9.281 -0.534 -8.191 1.00 90.12 69 CYS A C 1
ATOM 532 O O . CYS A 1 69 ? -9.912 0.517 -8.180 1.00 90.12 69 CYS A O 1
ATOM 534 N N . GLY A 1 70 ? -8.124 -0.659 -8.847 1.00 88.69 70 GLY A N 1
ATOM 535 C CA . GLY A 1 70 ? -7.584 0.367 -9.746 1.00 88.69 70 GLY A CA 1
ATOM 536 C C . GLY A 1 70 ? -6.929 1.566 -9.057 1.00 88.69 70 GLY A C 1
ATOM 537 O O . GLY A 1 70 ? -6.552 2.519 -9.742 1.00 88.69 70 GLY A O 1
ATOM 538 N N . TRP A 1 71 ? -6.775 1.535 -7.730 1.00 91.56 71 TRP A N 1
ATOM 539 C CA . TRP A 1 71 ? -5.992 2.541 -7.020 1.00 91.56 71 TRP A CA 1
ATOM 540 C C . TRP A 1 71 ? -4.518 2.399 -7.374 1.00 91.56 71 TRP A C 1
ATOM 542 O O . TRP A 1 71 ? -3.985 1.294 -7.457 1.00 91.56 71 TRP A O 1
ATOM 552 N N . ARG A 1 72 ? -3.851 3.532 -7.576 1.00 90.94 72 ARG A N 1
ATOM 553 C CA . ARG A 1 72 ? -2.419 3.578 -7.882 1.00 90.94 72 ARG A CA 1
ATOM 554 C C . ARG A 1 72 ? -1.698 4.465 -6.893 1.00 90.94 72 ARG A C 1
ATOM 556 O O . ARG A 1 72 ? -2.302 5.325 -6.254 1.00 90.94 72 ARG A O 1
ATOM 563 N N . GLU A 1 73 ? -0.394 4.283 -6.818 1.00 92.06 73 GLU A N 1
ATOM 564 C CA . GLU A 1 73 ? 0.454 5.054 -5.930 1.00 92.06 73 GLU A CA 1
ATOM 565 C C . GLU A 1 73 ? 1.846 5.279 -6.515 1.00 92.06 73 GLU A C 1
ATOM 567 O O . GLU A 1 73 ? 2.286 4.560 -7.412 1.00 92.06 73 GLU A O 1
ATOM 572 N N . VAL A 1 74 ? 2.525 6.282 -5.968 1.00 90.00 74 VAL A N 1
ATOM 573 C CA . VAL A 1 74 ? 3.962 6.513 -6.118 1.00 90.00 74 VAL A CA 1
ATOM 574 C C . VAL A 1 74 ? 4.520 6.775 -4.726 1.00 90.00 74 VAL A C 1
ATOM 576 O O . VAL A 1 74 ? 3.996 7.629 -4.010 1.00 90.00 74 VAL A O 1
ATOM 579 N N . GLN A 1 75 ? 5.549 6.026 -4.336 1.00 88.56 75 GLN A N 1
ATOM 580 C CA . GLN A 1 75 ? 6.318 6.284 -3.122 1.00 88.56 75 GLN A CA 1
ATOM 581 C C . GLN A 1 75 ? 7.530 7.130 -3.504 1.00 88.56 75 GLN A C 1
ATOM 583 O O . GLN A 1 75 ? 8.363 6.706 -4.301 1.00 88.56 75 GLN A O 1
ATOM 588 N N . GLU A 1 76 ? 7.573 8.348 -2.987 1.00 86.62 76 GLU A N 1
ATOM 589 C CA . GLU A 1 76 ? 8.642 9.307 -3.233 1.00 86.62 76 GLU A CA 1
ATOM 590 C C . GLU A 1 76 ? 9.841 9.020 -2.306 1.00 86.62 76 GLU A C 1
ATOM 592 O O . GLU A 1 76 ? 9.669 8.413 -1.241 1.00 86.62 76 GLU A O 1
ATOM 597 N N . PRO A 1 77 ? 11.061 9.466 -2.661 1.00 82.75 77 PRO A N 1
ATOM 598 C CA . PRO A 1 77 ? 12.269 9.209 -1.867 1.00 82.75 77 PRO A CA 1
ATOM 599 C C . PRO A 1 77 ? 12.232 9.766 -0.437 1.00 82.75 77 PRO A C 1
ATOM 601 O O . PRO A 1 77 ? 12.928 9.265 0.440 1.00 82.75 77 PRO A O 1
ATOM 604 N N . ASP A 1 78 ? 11.418 10.794 -0.187 1.00 80.94 78 ASP A N 1
ATOM 605 C CA . ASP A 1 78 ? 11.199 11.384 1.140 1.00 80.94 78 ASP A CA 1
ATOM 606 C C . ASP A 1 78 ? 10.178 10.599 1.992 1.00 80.94 78 ASP A C 1
ATOM 608 O O . ASP A 1 78 ? 9.814 11.012 3.095 1.00 80.94 78 ASP A O 1
ATOM 612 N N . GLY A 1 79 ? 9.699 9.461 1.482 1.00 79.19 79 GLY A N 1
ATOM 613 C CA . GLY A 1 79 ? 8.725 8.598 2.135 1.00 79.19 79 GLY A CA 1
ATOM 614 C C . GLY A 1 79 ? 7.277 9.061 1.979 1.00 79.19 79 GLY A C 1
ATOM 615 O O . GLY A 1 79 ? 6.375 8.387 2.495 1.00 79.19 79 GLY A O 1
ATOM 616 N N . ILE A 1 80 ? 7.005 10.169 1.277 1.00 84.56 80 ILE A N 1
ATOM 617 C CA . ILE A 1 80 ? 5.641 10.569 0.916 1.00 84.56 80 ILE A CA 1
ATOM 618 C C . ILE A 1 80 ? 5.070 9.556 -0.076 1.00 84.56 80 ILE A C 1
ATOM 620 O O . ILE A 1 80 ? 5.732 9.135 -1.016 1.00 84.56 80 ILE A O 1
ATOM 624 N N . ILE A 1 81 ? 3.806 9.174 0.117 1.00 88.38 81 ILE A N 1
ATOM 625 C CA . ILE A 1 81 ? 3.089 8.342 -0.850 1.00 88.38 81 ILE A CA 1
ATOM 626 C C . ILE A 1 81 ? 1.995 9.187 -1.493 1.00 88.38 81 ILE A C 1
ATOM 628 O O . ILE A 1 81 ? 1.127 9.744 -0.812 1.00 88.38 81 ILE A O 1
ATOM 632 N N . VAL A 1 82 ? 2.046 9.297 -2.815 1.00 88.31 82 VAL A N 1
ATOM 633 C CA . VAL A 1 82 ? 1.040 9.974 -3.631 1.00 88.31 82 VAL A CA 1
ATOM 634 C C . VAL A 1 82 ? 0.064 8.927 -4.134 1.00 88.31 82 VAL A C 1
ATOM 636 O O . VAL A 1 82 ? 0.431 8.094 -4.957 1.00 88.31 82 VAL A O 1
ATOM 639 N N . TRP A 1 83 ? -1.181 8.985 -3.670 1.00 89.25 83 TRP A N 1
ATOM 640 C CA . TRP A 1 83 ? -2.241 8.096 -4.127 1.00 89.25 83 TRP A CA 1
ATOM 641 C C . TRP A 1 83 ? -3.029 8.726 -5.268 1.00 89.25 83 TRP A C 1
ATOM 643 O O . TRP A 1 83 ? -3.305 9.931 -5.285 1.00 89.25 83 TRP A O 1
ATOM 653 N N . LYS A 1 84 ? -3.421 7.874 -6.211 1.00 87.56 84 LYS A N 1
ATOM 654 C CA . LYS A 1 84 ? -4.315 8.189 -7.314 1.00 87.56 84 LYS A CA 1
ATOM 655 C C . LYS A 1 84 ? -5.525 7.263 -7.240 1.00 87.56 84 LYS A C 1
ATOM 657 O O . LYS A 1 84 ? -5.385 6.041 -7.328 1.00 87.56 84 LYS A O 1
ATOM 662 N N . ALA A 1 85 ? -6.698 7.870 -7.092 1.00 85.50 85 ALA A N 1
ATOM 663 C CA . ALA A 1 85 ? -7.963 7.161 -7.174 1.00 85.50 85 ALA A CA 1
ATOM 664 C C . ALA A 1 85 ? -8.192 6.619 -8.605 1.00 85.50 85 ALA A C 1
ATOM 666 O O . ALA A 1 85 ? -7.631 7.156 -9.567 1.00 85.50 85 ALA A O 1
ATOM 667 N N . PRO A 1 86 ? -9.003 5.559 -8.768 1.00 85.88 86 PRO A N 1
ATOM 668 C CA . PRO A 1 86 ? -9.322 4.991 -10.082 1.00 85.88 86 PRO A CA 1
ATOM 669 C C . PRO A 1 86 ? -10.017 6.004 -11.003 1.00 85.88 86 PRO A C 1
ATOM 671 O O . PRO A 1 86 ? -9.875 5.942 -12.222 1.00 85.88 86 PRO A O 1
ATOM 674 N N . THR A 1 87 ? -10.741 6.947 -10.400 1.00 78.69 87 THR A N 1
ATOM 675 C CA . THR A 1 87 ? -11.425 8.079 -11.026 1.00 78.69 87 THR A CA 1
ATOM 676 C C . THR A 1 87 ? -10.845 9.399 -10.514 1.00 78.69 87 THR A C 1
ATOM 678 O O . THR A 1 87 ? -10.223 9.445 -9.455 1.00 78.69 87 THR A O 1
ATOM 681 N N . ASP A 1 88 ? -11.071 10.503 -11.230 1.00 60.75 88 ASP A N 1
ATOM 682 C CA . ASP A 1 88 ? -10.540 11.829 -10.857 1.00 60.75 88 ASP A CA 1
ATOM 683 C C . ASP A 1 88 ? -11.235 12.477 -9.638 1.00 60.75 88 ASP A C 1
ATOM 685 O O . ASP A 1 88 ? -11.008 13.642 -9.318 1.00 60.75 88 ASP A O 1
ATOM 689 N N . THR A 1 89 ? -12.077 11.729 -8.926 1.00 57.22 89 THR A N 1
ATOM 690 C CA . THR A 1 89 ? -12.812 12.184 -7.744 1.00 57.22 89 THR A CA 1
ATOM 691 C C . THR A 1 89 ? -12.412 11.359 -6.529 1.00 57.22 89 THR A C 1
ATOM 693 O O . THR A 1 89 ? -12.662 10.158 -6.457 1.00 57.22 89 THR A O 1
ATOM 696 N N . PHE A 1 90 ? -11.807 12.024 -5.546 1.00 55.50 90 PHE A N 1
ATOM 697 C CA . PHE A 1 90 ? -11.649 11.493 -4.198 1.00 55.50 90 PHE A CA 1
ATOM 698 C C . PHE A 1 90 ? -12.554 12.270 -3.249 1.00 55.50 90 PHE A C 1
ATOM 700 O O . PHE A 1 90 ? -12.351 13.464 -3.038 1.00 55.50 90 PHE A O 1
ATOM 707 N N . THR A 1 91 ? -13.527 11.590 -2.649 1.00 47.00 91 THR A N 1
ATOM 708 C CA . THR A 1 91 ? -14.255 12.114 -1.492 1.00 47.00 91 THR A CA 1
ATOM 709 C C . THR A 1 91 ? -13.613 11.514 -0.249 1.00 47.00 91 THR A C 1
ATOM 711 O O . THR A 1 91 ? -13.770 10.322 0.018 1.00 47.00 91 THR A O 1
ATOM 714 N N . ALA A 1 92 ? -12.849 12.319 0.493 1.00 42.22 92 ALA A N 1
ATOM 715 C CA . ALA A 1 92 ? -12.419 11.924 1.829 1.00 42.22 92 ALA A CA 1
ATOM 716 C C . ALA A 1 92 ? -13.673 11.763 2.710 1.00 42.22 92 ALA A C 1
ATOM 718 O O . ALA A 1 92 ? -14.537 12.643 2.658 1.00 42.22 92 ALA A O 1
ATOM 719 N N . PRO A 1 93 ? -13.818 10.678 3.490 1.00 36.78 93 PRO A N 1
ATOM 720 C CA . PRO A 1 93 ? -14.848 10.645 4.520 1.00 36.78 93 PRO A CA 1
ATOM 721 C C . PRO A 1 93 ? -14.568 11.752 5.548 1.00 36.78 93 PRO A C 1
ATOM 723 O O . PRO A 1 93 ? -13.402 12.014 5.855 1.00 36.78 93 PRO A O 1
ATOM 726 N N . ALA A 1 94 ? -15.637 12.411 6.005 1.00 36.47 94 ALA A N 1
ATOM 727 C CA . ALA A 1 94 ? -15.600 13.412 7.072 1.00 36.47 94 ALA A CA 1
ATOM 728 C C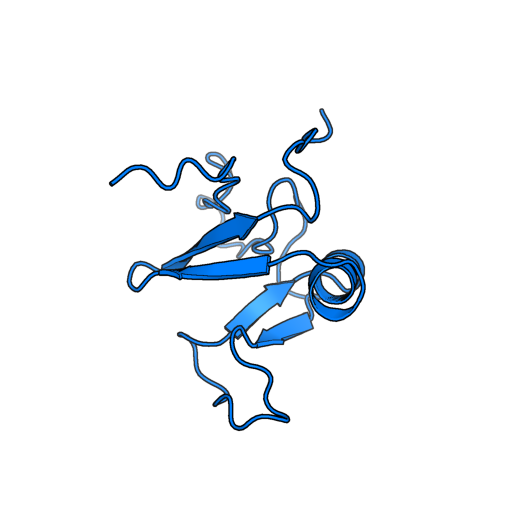 . ALA A 1 94 ? -15.104 12.818 8.399 1.00 36.47 94 ALA A C 1
ATOM 730 O O . ALA A 1 94 ? -15.357 11.611 8.632 1.00 36.47 94 ALA A O 1
#

Secondary structure (DSSP, 8-state):
-------EEEPPPTT-GGGSPPBPSSTT--SBGGGPEEEESS-GGGT---STTTEEEE-HHHHHHHHHS--EEEE-TTS-EEEE-SSS------

Mean predicted aligned error: 7.79 Å

pLDDT: mean 79.1, std 18.72, range [36.47, 96.38]

Sequence (94 aa):
MDRRIPRVTARPVPWTASFGVVMRRFPGCSQPAESADLDHSIPYAIGGHTSADNLKALCRKHHLLKTCCGWREVQEPDGIIVWKAPTDTFTAPA

Nearest PDB structures (foldseek):
  6ghc-assembly1_A  TM=7.870E-01  e=4.819E-01  Escherichia coli K-12
  4j00-assembly1_A  TM=4.692E-01  e=1.520E+00  Fischerella thermalis PCC 7521

InterPro domains:
  IPR002711 HNH endonuclease [PF01844] (29-66)
  IPR003615 HNH nuclease [SM00507] (17-64)
  IPR003615 HNH nuclease [cd00085] (25-67)

Solvent-accessible surface area (backbone atoms only — not comparable to full-atom values): 5938 Å² total; per-residue (Å²): 142,84,85,84,63,71,70,48,61,23,61,78,65,94,83,49,72,86,75,81,55,58,60,25,57,49,73,91,50,89,47,67,30,91,83,33,46,80,44,50,79,49,48,57,94,81,73,28,64,96,41,81,87,32,46,44,35,25,46,70,70,59,46,44,35,42,78,74,58,60,31,46,74,46,72,44,97,89,68,45,31,40,35,35,58,69,51,91,69,82,82,75,81,131